Protein AF-A0A966C8M8-F1 (afdb_monomer)

Mean predicted aligned error: 7.71 Å

Solvent-accessible surface area (backbone atoms only — not comparable to full-atom values): 8480 Å² total; per-residue (Å²): 134,83,79,78,79,79,70,78,61,59,61,79,40,71,53,16,47,52,10,48,48,33,27,54,52,26,47,52,51,36,54,50,45,56,51,46,60,74,74,44,93,69,92,54,68,65,54,54,50,45,46,25,50,51,30,43,48,43,23,53,50,13,47,52,38,23,55,47,29,30,53,51,46,52,53,51,48,62,75,68,66,45,87,88,55,73,96,56,88,81,85,52,67,84,44,66,74,47,33,51,52,50,51,51,50,49,54,53,49,52,51,51,52,50,53,43,50,52,34,46,52,51,30,54,55,44,62,74,29,65,58,36,46,33,63,70,44,28,90,79,27,39,68,61,39,53,50,40,66,75,37,99,86,94

Sequence (154 aa):
MKRSDHTPPLFRNLTSYVGALLVLGGTVLLIAALISQMLFFRSNPYAGIVTFMVLPLFVGFGGVIFLWGMRRESVRRRRLGSDAVAAYPSLDLNVPRQRRRFAWAMVAGLFLVVVIGVAGYHGFLFTESVTFCGQLCHSVMQPEHTAYLASPHA

pLDDT: mean 85.56, std 13.19, range [36.56, 96.88]

Structure (mmCIF, N/CA/C/O backbone):
data_AF-A0A966C8M8-F1
#
_entry.id   AF-A0A966C8M8-F1
#
loop_
_atom_site.group_PDB
_atom_site.id
_atom_site.type_symbol
_atom_site.label_atom_id
_atom_site.label_alt_id
_atom_site.label_comp_id
_atom_site.label_asym_id
_atom_site.label_entity_id
_atom_site.label_seq_id
_atom_site.pdbx_PDB_ins_code
_atom_site.Cartn_x
_atom_site.Cartn_y
_atom_site.Cartn_z
_atom_site.occupancy
_atom_site.B_iso_or_equiv
_atom_site.auth_seq_id
_atom_site.auth_comp_id
_atom_site.auth_asym_id
_atom_site.auth_atom_id
_atom_site.pdbx_PDB_model_num
ATOM 1 N N . MET A 1 1 ? -20.103 2.763 44.205 1.00 36.56 1 MET A N 1
ATOM 2 C CA . MET A 1 1 ? -18.827 2.540 43.484 1.00 36.56 1 MET A CA 1
ATOM 3 C C . MET A 1 1 ? -19.137 1.748 42.213 1.00 36.56 1 MET A C 1
ATOM 5 O O . MET A 1 1 ? -19.360 0.549 42.290 1.00 36.56 1 MET A O 1
ATOM 9 N N . LYS A 1 2 ? -19.310 2.421 41.066 1.00 38.22 2 LYS A N 1
ATOM 10 C CA . LYS A 1 2 ? -19.693 1.773 39.797 1.00 38.22 2 LYS A CA 1
ATOM 11 C C . LYS A 1 2 ? -18.445 1.094 39.225 1.00 38.22 2 LYS A C 1
ATOM 13 O O . LYS A 1 2 ? -17.506 1.785 38.838 1.00 38.22 2 LYS A O 1
ATOM 18 N N . ARG A 1 3 ? -18.406 -0.241 39.250 1.00 38.84 3 ARG A N 1
ATOM 19 C CA . ARG A 1 3 ? -17.357 -1.049 38.614 1.00 38.84 3 ARG A CA 1
ATOM 20 C C . ARG A 1 3 ? -17.342 -0.657 37.135 1.00 38.84 3 ARG A C 1
ATOM 22 O O . ARG A 1 3 ? -18.351 -0.800 36.453 1.00 38.84 3 ARG A O 1
ATOM 29 N N . SER A 1 4 ? -16.263 -0.041 36.666 1.00 49.41 4 SER A N 1
ATOM 30 C CA . SER A 1 4 ? -16.111 0.288 35.254 1.00 49.41 4 SER A CA 1
ATOM 31 C C . SER A 1 4 ? -15.804 -1.009 34.519 1.00 49.41 4 SER A C 1
ATOM 33 O O . SER A 1 4 ? -14.644 -1.389 34.379 1.00 49.41 4 SER A O 1
ATOM 35 N N . ASP A 1 5 ? -16.848 -1.716 34.093 1.00 47.53 5 ASP A N 1
ATOM 36 C CA . ASP A 1 5 ? -16.711 -2.923 33.285 1.00 47.53 5 ASP A CA 1
ATOM 37 C C . ASP A 1 5 ? -15.945 -2.570 32.006 1.00 47.53 5 ASP A C 1
ATOM 39 O O . ASP A 1 5 ? -16.466 -1.998 31.048 1.00 47.53 5 ASP A O 1
ATOM 43 N N . HIS A 1 6 ? -14.639 -2.841 32.027 1.00 5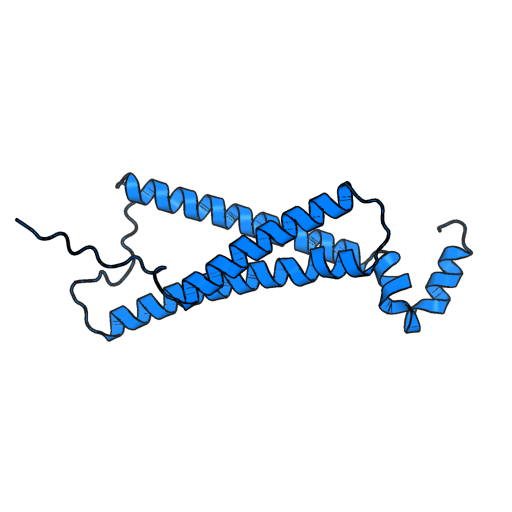9.03 6 HIS A N 1
ATOM 44 C CA . HIS A 1 6 ? -13.741 -2.657 30.899 1.00 59.03 6 HIS A CA 1
ATOM 45 C C . HIS A 1 6 ? -14.050 -3.741 29.876 1.00 59.03 6 HIS A C 1
ATOM 47 O O . HIS A 1 6 ? -13.384 -4.776 29.796 1.00 59.03 6 HIS A O 1
ATOM 53 N N . THR A 1 7 ? -15.084 -3.508 29.074 1.00 61.25 7 THR A N 1
ATOM 54 C CA . THR A 1 7 ? -15.359 -4.372 27.937 1.00 61.25 7 THR A CA 1
ATOM 55 C C . THR A 1 7 ? -14.147 -4.331 27.001 1.00 61.25 7 THR A C 1
ATOM 57 O O . THR A 1 7 ? -13.700 -3.232 26.648 1.00 61.25 7 THR A O 1
ATOM 60 N N . PRO A 1 8 ? -13.594 -5.486 26.586 1.00 66.38 8 PRO A N 1
ATOM 61 C CA . PRO A 1 8 ? -12.539 -5.545 25.585 1.00 66.38 8 PRO A CA 1
ATOM 62 C C . PRO A 1 8 ? -12.816 -4.639 24.386 1.00 66.38 8 PRO A C 1
ATOM 64 O O . PRO A 1 8 ? -13.943 -4.666 23.878 1.00 66.38 8 PRO A O 1
ATOM 67 N N . PRO A 1 9 ? -11.811 -3.944 23.834 1.00 72.88 9 PRO A N 1
ATOM 68 C CA . PRO A 1 9 ? -11.994 -3.271 22.557 1.00 72.88 9 PRO A CA 1
ATOM 69 C C . PRO A 1 9 ? -12.311 -4.284 21.439 1.00 72.88 9 PRO A C 1
ATOM 71 O O . PRO A 1 9 ? -11.905 -5.446 21.509 1.00 72.88 9 PRO A O 1
ATOM 74 N N . LEU A 1 10 ? -13.041 -3.857 20.400 1.00 72.88 10 LEU A N 1
ATOM 75 C CA . LEU A 1 10 ? -13.510 -4.740 19.314 1.00 72.88 10 LEU A CA 1
ATOM 76 C C . LEU A 1 10 ? -12.384 -5.376 18.488 1.00 72.88 10 LEU A C 1
ATOM 78 O O . LEU A 1 10 ? -12.573 -6.447 17.922 1.00 72.88 10 LEU A O 1
ATOM 82 N N . PHE A 1 11 ? -11.210 -4.745 18.441 1.00 73.69 11 PHE A N 1
ATOM 83 C CA . PHE A 1 11 ? -10.042 -5.295 17.754 1.00 73.69 11 PHE A CA 1
ATOM 84 C C . PHE A 1 11 ? -9.394 -6.468 18.510 1.00 73.69 11 PHE A C 1
ATOM 86 O O . PHE A 1 11 ? -8.520 -7.131 17.957 1.00 73.69 11 PHE A O 1
ATOM 93 N N . ARG A 1 12 ? -9.796 -6.745 19.763 1.00 80.50 12 ARG A N 1
ATOM 94 C CA . ARG A 1 12 ? -9.260 -7.847 20.581 1.00 80.50 12 ARG A CA 1
ATOM 95 C C . ARG A 1 12 ? -9.882 -9.181 20.167 1.00 80.50 12 ARG A C 1
ATOM 97 O O . ARG A 1 12 ? -10.660 -9.780 20.907 1.00 80.50 12 ARG A O 1
ATOM 104 N N . ASN A 1 13 ? -9.561 -9.614 18.956 1.00 85.75 13 ASN A N 1
ATOM 105 C CA . ASN A 1 13 ? -10.024 -10.855 18.351 1.00 85.75 13 ASN A CA 1
ATOM 106 C C . ASN A 1 13 ? -8.910 -11.408 17.441 1.00 85.75 13 ASN A C 1
ATOM 108 O O . ASN A 1 13 ? -8.232 -10.633 16.771 1.00 85.75 13 ASN A O 1
ATOM 112 N N . LEU A 1 14 ? -8.748 -12.737 17.391 1.00 88.19 14 LEU A N 1
ATOM 113 C CA . LEU A 1 14 ? -7.706 -13.405 16.598 1.00 88.19 14 LEU A CA 1
ATOM 114 C C . LEU A 1 14 ? -7.711 -12.974 15.122 1.00 88.19 14 LEU A C 1
ATOM 116 O O . LEU A 1 14 ? -6.661 -12.679 14.570 1.00 88.19 14 LEU A O 1
ATOM 120 N N . THR A 1 15 ? -8.884 -12.867 14.496 1.00 90.06 15 THR A N 1
ATOM 121 C CA . THR A 1 15 ? -9.013 -12.443 13.090 1.00 90.06 15 THR A CA 1
ATOM 122 C C . THR A 1 15 ? -8.555 -11.001 12.877 1.00 90.06 15 THR A C 1
ATOM 124 O O . THR A 1 15 ? -7.832 -10.731 11.924 1.00 90.06 15 THR A O 1
ATOM 127 N N . SER A 1 16 ? -8.882 -10.083 13.794 1.00 90.88 16 SER A N 1
ATOM 128 C CA . SER A 1 16 ? -8.356 -8.715 13.744 1.00 90.88 16 SER A CA 1
ATOM 129 C C . SER A 1 16 ? -6.850 -8.673 14.016 1.00 90.88 16 SER A C 1
ATOM 131 O O . SER A 1 16 ? -6.159 -7.898 13.371 1.00 90.88 16 SER A O 1
ATOM 133 N N . TYR A 1 17 ? -6.304 -9.523 14.891 1.00 92.00 17 TYR A N 1
ATOM 134 C CA . TYR A 1 17 ? -4.852 -9.603 15.093 1.00 92.00 17 TYR A CA 1
ATOM 135 C C . TYR A 1 17 ? -4.104 -10.133 13.868 1.00 92.00 17 TYR A C 1
ATOM 137 O O . TYR A 1 17 ? -3.081 -9.563 13.503 1.00 92.00 17 TYR A O 1
ATOM 145 N N . VAL A 1 18 ? -4.633 -11.158 13.194 1.00 94.38 18 VAL A N 1
ATOM 146 C CA . VAL A 1 18 ? -4.072 -11.663 11.931 1.00 94.38 18 VAL A CA 1
ATOM 147 C C . VAL A 1 18 ? -4.107 -10.575 10.857 1.00 94.38 18 VAL A C 1
ATOM 149 O O . VAL A 1 18 ? -3.092 -10.318 10.219 1.00 94.38 18 VAL A O 1
ATOM 152 N N . GLY A 1 19 ? -5.238 -9.878 10.704 1.00 93.94 19 GLY A N 1
ATOM 153 C CA . GLY A 1 19 ? -5.343 -8.752 9.771 1.00 93.94 19 GLY A CA 1
ATOM 154 C C . GLY A 1 19 ? -4.351 -7.629 10.088 1.00 93.94 19 GLY A C 1
ATOM 155 O O . GLY A 1 19 ? -3.659 -7.148 9.197 1.00 93.94 19 GLY A O 1
ATOM 156 N N . ALA A 1 20 ? -4.213 -7.257 11.365 1.00 93.94 20 ALA A N 1
ATOM 157 C CA . ALA A 1 20 ? -3.255 -6.241 11.801 1.00 93.94 20 ALA A CA 1
ATOM 158 C C . ALA A 1 20 ? -1.798 -6.659 11.546 1.00 93.94 20 ALA A C 1
ATOM 160 O O . ALA A 1 20 ? -1.001 -5.834 11.107 1.00 93.94 20 ALA A O 1
ATOM 161 N N . LEU A 1 21 ? -1.456 -7.930 11.782 1.00 96.00 21 LEU A N 1
ATOM 162 C CA . LEU A 1 21 ? -0.126 -8.472 11.503 1.00 96.00 21 LEU A CA 1
ATOM 163 C C . LEU A 1 21 ? 0.195 -8.410 10.006 1.00 96.00 21 LEU A C 1
ATOM 165 O O . LEU A 1 21 ? 1.288 -7.987 9.643 1.00 96.00 21 LEU A O 1
ATOM 169 N N . LEU A 1 22 ? -0.761 -8.777 9.148 1.00 96.19 22 LEU A N 1
ATOM 170 C CA . LEU A 1 22 ? -0.601 -8.700 7.694 1.00 96.19 22 LEU A CA 1
ATOM 171 C C . LEU A 1 22 ? -0.429 -7.258 7.211 1.00 96.19 22 LEU A C 1
ATOM 173 O O . LEU A 1 22 ? 0.449 -6.996 6.397 1.00 96.19 22 LEU A O 1
ATOM 177 N N . VAL A 1 23 ? -1.215 -6.316 7.739 1.00 96.50 23 VAL A N 1
ATOM 178 C CA . VAL A 1 23 ? -1.085 -4.892 7.395 1.00 96.50 23 VAL A CA 1
ATOM 179 C C . VAL A 1 23 ? 0.272 -4.350 7.822 1.00 96.50 23 VAL A C 1
ATOM 181 O O . VAL A 1 23 ? 0.977 -3.766 7.004 1.00 96.50 23 VAL A O 1
ATOM 184 N N . LEU A 1 24 ? 0.650 -4.534 9.089 1.00 95.12 24 LEU A N 1
ATOM 185 C CA . LEU A 1 24 ? 1.891 -3.979 9.628 1.00 95.12 24 LEU A CA 1
ATOM 186 C C . LEU A 1 24 ? 3.112 -4.639 8.986 1.00 95.12 24 LEU A C 1
ATOM 188 O O . LEU A 1 24 ? 3.981 -3.940 8.473 1.00 95.12 24 LEU A O 1
ATOM 192 N N . GLY A 1 25 ? 3.146 -5.972 8.957 1.00 95.94 25 GLY A N 1
ATOM 193 C CA . GLY A 1 25 ? 4.223 -6.733 8.330 1.00 95.94 25 GLY A CA 1
ATOM 194 C C . GLY A 1 25 ? 4.325 -6.448 6.834 1.00 95.94 25 GLY A C 1
ATOM 195 O O . GLY A 1 25 ? 5.407 -6.140 6.346 1.00 95.94 25 GLY A O 1
ATOM 196 N N . GLY A 1 26 ? 3.198 -6.456 6.118 1.00 95.81 26 GLY A N 1
ATOM 197 C CA . GLY A 1 26 ? 3.151 -6.154 4.688 1.00 95.81 26 GLY A CA 1
ATOM 198 C C . GLY A 1 26 ? 3.606 -4.731 4.369 1.00 95.81 26 GLY A C 1
ATOM 199 O O . GLY A 1 26 ? 4.368 -4.538 3.430 1.00 95.81 26 GLY A O 1
ATOM 200 N N . THR A 1 27 ? 3.215 -3.740 5.177 1.00 94.44 27 THR A N 1
ATOM 201 C CA . THR A 1 27 ? 3.624 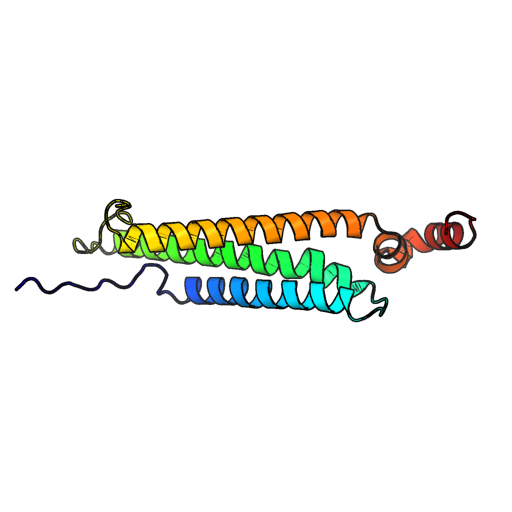-2.340 4.972 1.00 94.44 27 THR A CA 1
ATOM 202 C C . THR A 1 27 ? 5.115 -2.155 5.243 1.00 94.44 27 THR A C 1
ATOM 204 O O . THR A 1 27 ? 5.798 -1.488 4.472 1.00 94.44 27 THR A O 1
ATOM 207 N N . VAL A 1 28 ? 5.648 -2.774 6.303 1.00 95.25 28 VAL A N 1
ATOM 208 C CA . VAL A 1 28 ? 7.089 -2.746 6.602 1.00 95.25 28 VAL A CA 1
ATOM 209 C C . VAL A 1 28 ? 7.886 -3.403 5.477 1.00 95.25 28 VAL A C 1
ATOM 211 O O . VAL A 1 28 ? 8.863 -2.821 5.011 1.00 95.25 28 VAL A O 1
ATOM 214 N N . LEU A 1 29 ? 7.452 -4.573 5.002 1.00 95.25 29 LEU A N 1
ATOM 215 C CA . LEU A 1 29 ? 8.093 -5.263 3.883 1.00 95.25 29 LEU A CA 1
ATOM 216 C C . LEU A 1 29 ? 8.008 -4.455 2.587 1.00 95.25 29 LEU A C 1
ATOM 218 O O . LEU A 1 29 ? 8.988 -4.400 1.856 1.00 95.25 29 LEU A O 1
ATOM 222 N N . LEU A 1 30 ? 6.879 -3.796 2.320 1.00 93.94 30 LEU A N 1
ATOM 223 C CA . LEU A 1 30 ? 6.713 -2.925 1.158 1.00 93.94 30 LEU A CA 1
ATOM 224 C C . LEU A 1 30 ? 7.694 -1.750 1.199 1.00 93.94 30 LEU A C 1
ATOM 226 O O . LEU A 1 30 ? 8.404 -1.510 0.227 1.00 93.94 30 LEU A O 1
ATOM 230 N N . ILE A 1 31 ? 7.784 -1.052 2.332 1.00 91.56 31 ILE A N 1
ATOM 231 C CA . ILE A 1 31 ? 8.730 0.057 2.505 1.00 91.56 31 ILE A CA 1
ATOM 232 C C . ILE A 1 31 ? 10.174 -0.445 2.370 1.00 91.56 31 ILE A C 1
ATOM 234 O O . ILE A 1 31 ? 10.971 0.169 1.664 1.00 91.56 31 ILE A O 1
ATOM 238 N N . ALA A 1 32 ? 10.510 -1.578 2.990 1.00 92.31 32 ALA A N 1
ATOM 239 C CA . ALA A 1 32 ? 11.836 -2.179 2.876 1.00 92.31 32 ALA A CA 1
ATOM 240 C C . ALA A 1 32 ? 12.170 -2.573 1.428 1.00 92.31 32 ALA A C 1
ATOM 242 O O . ALA A 1 32 ? 13.289 -2.338 0.975 1.00 92.31 32 ALA A O 1
ATOM 243 N N . ALA A 1 33 ? 11.204 -3.118 0.686 1.00 90.44 33 ALA A N 1
ATOM 244 C CA . ALA A 1 33 ? 11.368 -3.477 -0.716 1.00 90.44 33 ALA A CA 1
ATOM 245 C C . ALA A 1 33 ? 11.607 -2.235 -1.591 1.00 90.44 33 ALA A C 1
ATOM 247 O O . ALA A 1 33 ? 12.558 -2.228 -2.373 1.00 90.44 33 ALA A O 1
ATOM 248 N N . LEU A 1 34 ? 10.839 -1.159 -1.388 1.00 88.62 34 LEU A N 1
ATOM 249 C CA . LEU A 1 34 ? 11.044 0.121 -2.079 1.00 88.62 34 LEU A CA 1
ATOM 250 C C . LEU A 1 34 ? 12.439 0.700 -1.806 1.00 88.62 34 LEU A C 1
ATOM 252 O O . LEU A 1 34 ? 13.144 1.086 -2.736 1.00 88.62 34 LEU A O 1
ATOM 256 N N . ILE A 1 35 ? 12.873 0.699 -0.542 1.00 89.44 35 ILE A N 1
ATOM 257 C CA . ILE A 1 35 ? 14.216 1.157 -0.159 1.00 89.44 35 ILE A CA 1
ATOM 258 C C . ILE A 1 35 ? 15.291 0.271 -0.801 1.00 89.44 35 ILE A C 1
ATOM 260 O O . ILE A 1 35 ? 16.280 0.780 -1.323 1.00 89.44 35 ILE A O 1
ATOM 264 N N . SER A 1 36 ? 15.100 -1.051 -0.809 1.00 87.94 36 SER A N 1
ATOM 265 C CA . SER A 1 36 ? 16.070 -1.978 -1.396 1.00 87.94 36 SER A CA 1
ATOM 266 C C . SER A 1 36 ? 16.279 -1.731 -2.892 1.00 87.94 36 SER A C 1
ATOM 268 O O . SER A 1 36 ? 17.413 -1.788 -3.358 1.00 87.94 36 SER A O 1
ATOM 270 N N . GLN A 1 37 ? 15.223 -1.377 -3.629 1.00 82.88 37 GLN A N 1
ATOM 271 C CA . GLN A 1 37 ? 15.315 -1.051 -5.054 1.00 82.88 37 GLN A CA 1
ATOM 272 C C . GLN A 1 37 ? 16.077 0.255 -5.313 1.00 82.88 37 GLN A C 1
ATOM 274 O O . GLN A 1 37 ? 16.699 0.393 -6.361 1.00 82.88 37 GLN A O 1
ATOM 279 N N . MET A 1 38 ? 16.064 1.196 -4.363 1.00 82.94 38 MET A N 1
ATOM 280 C CA . MET A 1 38 ? 16.851 2.432 -4.451 1.00 82.94 38 MET A CA 1
ATOM 281 C C . MET A 1 38 ? 18.329 2.217 -4.098 1.00 82.94 38 MET A C 1
ATOM 283 O O . MET A 1 38 ? 19.195 2.888 -4.649 1.00 82.94 38 MET A O 1
ATOM 287 N N . LEU A 1 39 ? 18.621 1.301 -3.169 1.00 85.31 39 LEU A N 1
ATOM 288 C CA . LEU A 1 39 ? 19.982 1.050 -2.679 1.00 85.31 39 LEU A CA 1
ATOM 289 C C . LEU A 1 39 ? 20.756 0.038 -3.531 1.00 85.31 39 LEU A C 1
ATOM 291 O O . LEU A 1 39 ? 21.976 0.141 -3.658 1.00 85.31 39 LEU A O 1
ATOM 295 N N . PHE A 1 40 ? 20.071 -0.958 -4.091 1.00 76.12 40 PHE A N 1
ATOM 296 C CA . PHE A 1 40 ? 20.695 -2.048 -4.829 1.00 76.12 40 PHE A CA 1
ATOM 297 C C . PHE A 1 40 ? 20.293 -1.980 -6.304 1.00 76.12 40 PHE A C 1
ATOM 299 O O . PHE A 1 40 ? 19.211 -2.417 -6.683 1.00 76.12 40 PHE A O 1
ATOM 306 N N . PHE A 1 41 ? 21.209 -1.518 -7.161 1.00 60.53 41 PHE A N 1
ATOM 307 C CA . PHE A 1 41 ? 21.062 -1.475 -8.628 1.00 60.53 41 PHE A CA 1
ATOM 308 C C . PHE A 1 41 ? 21.070 -2.865 -9.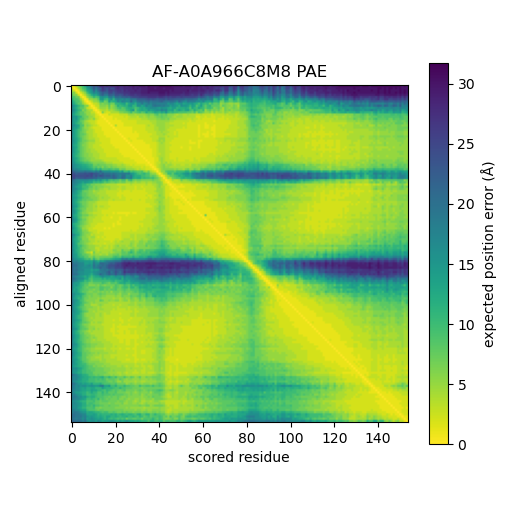302 1.00 60.53 41 PHE A C 1
ATOM 310 O O . PHE A 1 41 ? 21.566 -3.025 -10.416 1.00 60.53 41 PHE A O 1
ATOM 317 N N . ARG A 1 42 ? 20.579 -3.916 -8.633 1.00 62.06 42 ARG A N 1
ATOM 318 C CA . ARG A 1 42 ? 20.472 -5.245 -9.245 1.00 62.06 42 ARG A CA 1
ATOM 319 C C . ARG A 1 42 ? 19.165 -5.345 -10.026 1.00 62.06 42 ARG A C 1
ATOM 321 O O . ARG A 1 42 ? 18.083 -5.272 -9.449 1.00 62.06 42 ARG A O 1
ATOM 328 N N . SER A 1 43 ? 19.274 -5.573 -11.331 1.00 63.81 43 SER A N 1
ATOM 329 C CA . SER A 1 43 ? 18.153 -5.804 -12.240 1.00 63.81 43 SER A CA 1
ATOM 330 C C . SER A 1 43 ? 17.549 -7.198 -12.023 1.00 63.81 43 SER A C 1
ATOM 332 O O . SER A 1 43 ? 17.900 -8.163 -12.694 1.00 63.81 43 SER A O 1
ATOM 334 N N . ASN A 1 44 ? 16.637 -7.324 -11.056 1.00 82.50 44 ASN A N 1
ATOM 335 C CA . ASN A 1 44 ? 15.768 -8.495 -10.947 1.00 82.50 44 ASN A CA 1
ATOM 336 C C . ASN A 1 44 ? 14.348 -8.133 -11.427 1.00 82.50 44 ASN A C 1
ATOM 338 O O . ASN A 1 44 ? 13.635 -7.438 -10.698 1.00 82.50 44 ASN A O 1
ATOM 342 N N . PRO A 1 45 ? 13.904 -8.628 -12.598 1.00 83.56 45 PRO A N 1
ATOM 343 C CA . PRO A 1 45 ? 12.576 -8.328 -13.146 1.00 83.56 45 PRO A CA 1
ATOM 344 C C . PRO A 1 45 ? 11.430 -8.732 -12.212 1.00 83.56 45 PRO A C 1
ATOM 346 O O . PRO A 1 45 ? 10.399 -8.066 -12.154 1.00 83.56 45 PRO A O 1
ATOM 349 N N . TYR A 1 46 ? 11.626 -9.777 -11.403 1.00 88.56 46 TYR A N 1
ATOM 350 C CA . TYR A 1 46 ? 10.618 -10.267 -10.461 1.00 88.56 46 TYR A CA 1
ATOM 351 C C . TYR A 1 46 ? 10.457 -9.379 -9.225 1.00 88.56 46 TYR A C 1
ATOM 353 O O . TYR A 1 46 ? 9.411 -9.422 -8.575 1.00 88.56 46 TYR A O 1
ATOM 361 N N . ALA A 1 47 ? 11.454 -8.548 -8.899 1.00 88.69 47 ALA A N 1
ATOM 362 C CA . ALA A 1 47 ? 11.363 -7.646 -7.755 1.00 88.69 47 ALA A CA 1
ATOM 363 C C . ALA A 1 47 ? 10.210 -6.643 -7.925 1.00 88.69 47 ALA A C 1
ATOM 365 O O . ALA A 1 47 ? 9.507 -6.358 -6.962 1.00 88.69 47 ALA A O 1
ATOM 366 N N . GLY A 1 48 ? 9.959 -6.166 -9.151 1.00 88.75 48 GLY A N 1
ATOM 367 C CA . GLY A 1 48 ? 8.838 -5.267 -9.437 1.00 88.75 48 GLY A CA 1
ATOM 368 C C . GLY A 1 48 ? 7.472 -5.911 -9.183 1.00 88.75 48 GLY A C 1
ATOM 369 O O . GLY A 1 48 ? 6.621 -5.292 -8.549 1.00 88.75 48 GLY A O 1
ATOM 370 N N . ILE A 1 49 ? 7.286 -7.181 -9.571 1.00 90.69 49 ILE A N 1
ATOM 371 C CA . ILE A 1 49 ? 6.046 -7.929 -9.290 1.00 90.69 49 ILE A CA 1
ATOM 372 C C . ILE A 1 49 ? 5.815 -8.014 -7.778 1.00 90.69 49 ILE A C 1
ATOM 374 O O . ILE A 1 49 ? 4.728 -7.711 -7.281 1.00 90.69 49 ILE A O 1
ATOM 378 N N . VAL A 1 50 ? 6.842 -8.420 -7.028 1.00 92.25 50 VAL A N 1
ATOM 379 C CA . VAL A 1 50 ? 6.725 -8.594 -5.576 1.00 92.25 50 VAL A CA 1
ATOM 380 C C . VAL A 1 50 ? 6.402 -7.261 -4.897 1.00 92.25 50 VAL A C 1
ATOM 382 O O . VAL A 1 50 ? 5.468 -7.194 -4.095 1.00 92.25 50 VAL A O 1
ATOM 385 N N . THR A 1 51 ? 7.123 -6.197 -5.250 1.00 91.81 51 THR A N 1
ATOM 386 C CA . THR A 1 51 ? 6.986 -4.883 -4.611 1.00 91.81 51 THR A CA 1
ATOM 387 C C . THR A 1 51 ? 5.684 -4.176 -4.968 1.00 91.81 51 THR A C 1
ATOM 389 O O . THR A 1 51 ? 5.039 -3.628 -4.077 1.00 91.81 51 THR A O 1
ATOM 392 N N . PHE A 1 52 ? 5.284 -4.174 -6.243 1.00 91.75 52 PHE A N 1
ATOM 393 C CA . PHE A 1 52 ? 4.176 -3.337 -6.716 1.00 91.75 52 PHE A CA 1
ATOM 394 C C . PHE A 1 52 ? 2.844 -4.075 -6.877 1.00 91.75 52 PHE A C 1
ATOM 396 O O . PHE A 1 52 ? 1.805 -3.426 -6.954 1.00 91.75 52 PHE A O 1
ATOM 403 N N . MET A 1 53 ? 2.837 -5.412 -6.898 1.00 91.19 53 MET A N 1
ATOM 404 C CA . MET A 1 53 ? 1.599 -6.195 -7.013 1.00 91.19 53 MET A CA 1
ATOM 405 C C . MET A 1 53 ? 1.334 -7.040 -5.771 1.00 91.19 53 MET A C 1
ATOM 407 O O . MET A 1 53 ? 0.273 -6.930 -5.157 1.00 91.19 53 MET A O 1
ATOM 411 N N . VAL A 1 54 ? 2.303 -7.866 -5.367 1.00 94.62 54 VAL A N 1
ATOM 412 C CA . VAL A 1 54 ? 2.088 -8.860 -4.305 1.00 94.62 54 VAL A CA 1
ATOM 413 C C . VAL A 1 54 ? 1.966 -8.194 -2.934 1.00 94.62 54 VAL A C 1
ATOM 415 O O . VAL A 1 54 ? 0.970 -8.392 -2.238 1.00 94.62 54 VAL A O 1
ATOM 418 N N . LEU A 1 55 ? 2.948 -7.382 -2.534 1.00 94.81 55 LEU A N 1
ATOM 419 C CA . LEU A 1 55 ? 2.954 -6.750 -1.211 1.00 94.81 55 LEU A CA 1
ATOM 420 C C . LEU A 1 55 ? 1.755 -5.805 -0.975 1.00 94.81 55 LEU A C 1
ATOM 422 O O . LEU A 1 55 ? 1.120 -5.935 0.077 1.00 94.81 55 LEU A O 1
ATOM 426 N N . PRO A 1 56 ? 1.354 -4.927 -1.919 1.00 94.44 56 PRO A N 1
ATOM 427 C CA . PRO A 1 56 ? 0.156 -4.099 -1.766 1.00 94.44 56 PRO A CA 1
ATOM 428 C C . PRO A 1 56 ? -1.118 -4.924 -1.591 1.00 94.44 56 PRO A C 1
ATOM 430 O O . PRO A 1 56 ? -1.984 -4.551 -0.798 1.00 94.44 56 PRO A O 1
ATOM 433 N N . LEU A 1 57 ? -1.218 -6.071 -2.274 1.00 94.62 57 LEU A N 1
ATOM 434 C CA . LEU A 1 57 ? -2.355 -6.977 -2.142 1.00 94.62 57 LEU A CA 1
ATOM 435 C C . LEU A 1 57 ? -2.436 -7.569 -0.733 1.00 94.62 57 LEU A C 1
ATOM 437 O O . LEU A 1 57 ? -3.517 -7.577 -0.148 1.00 94.62 57 LEU A O 1
ATOM 441 N N . PHE A 1 58 ? -1.314 -7.992 -0.142 1.00 94.69 58 PHE A N 1
ATOM 442 C CA . PHE A 1 58 ? -1.290 -8.464 1.248 1.00 94.69 58 PHE A CA 1
ATOM 443 C C . PHE A 1 58 ? -1.665 -7.369 2.252 1.00 94.69 58 PHE A C 1
ATOM 445 O O . PHE A 1 58 ? -2.407 -7.642 3.198 1.00 94.69 58 PHE A O 1
ATOM 452 N N . VAL A 1 59 ? -1.206 -6.131 2.040 1.00 95.81 59 VAL A N 1
ATOM 453 C CA . VAL A 1 59 ? -1.572 -4.987 2.890 1.00 95.81 59 VAL A CA 1
ATOM 454 C C . VAL A 1 59 ? -3.070 -4.690 2.786 1.00 95.81 59 VAL A C 1
ATOM 456 O O . VAL A 1 59 ? -3.754 -4.602 3.808 1.00 95.81 59 VAL A O 1
ATOM 459 N N . GLY A 1 60 ? -3.606 -4.597 1.566 1.00 95.06 60 GLY A N 1
ATOM 460 C CA . GLY A 1 60 ? -5.030 -4.362 1.328 1.00 95.06 60 GLY A CA 1
ATOM 461 C C . GLY A 1 60 ? -5.906 -5.483 1.889 1.00 95.06 60 GLY A C 1
ATOM 462 O O . GLY A 1 60 ? -6.856 -5.225 2.631 1.00 95.06 60 GLY A O 1
ATOM 463 N N . PHE A 1 61 ? -5.549 -6.739 1.613 1.00 95.56 61 PHE A N 1
ATOM 464 C CA . PHE A 1 61 ? -6.265 -7.913 2.109 1.00 95.56 61 PHE A CA 1
ATOM 465 C C . PHE A 1 61 ? -6.208 -8.022 3.637 1.00 95.56 61 PHE A C 1
ATOM 467 O O . PHE A 1 61 ? -7.230 -8.268 4.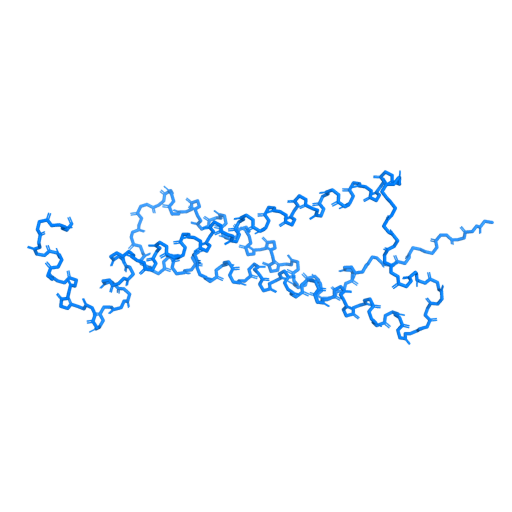279 1.00 95.56 61 PHE A O 1
ATOM 474 N N . GLY A 1 62 ? -5.050 -7.749 4.245 1.00 95.38 62 GLY A N 1
ATOM 475 C CA . GLY A 1 62 ? -4.905 -7.648 5.696 1.00 95.38 62 GLY A CA 1
ATOM 476 C C . GLY A 1 62 ? -5.833 -6.588 6.296 1.00 95.38 62 GLY A C 1
ATOM 477 O O . GLY A 1 62 ? -6.481 -6.841 7.314 1.00 95.38 62 GLY A O 1
ATOM 478 N N . GLY A 1 63 ? -5.967 -5.434 5.632 1.00 94.81 63 GLY A N 1
ATOM 479 C CA . GLY A 1 63 ? -6.889 -4.368 6.027 1.00 94.81 63 GLY A CA 1
ATOM 480 C C . GLY A 1 63 ? -8.351 -4.814 5.973 1.00 94.81 63 GLY A C 1
ATOM 481 O O . GLY A 1 63 ? -9.105 -4.598 6.926 1.00 94.81 63 GLY A O 1
ATOM 482 N N . VAL A 1 64 ? -8.741 -5.520 4.908 1.00 95.50 64 VAL A N 1
ATOM 483 C CA . VAL A 1 64 ? -10.082 -6.111 4.777 1.00 95.50 64 VAL A CA 1
ATOM 484 C C . VAL A 1 64 ? -10.346 -7.121 5.895 1.00 95.50 64 VAL A C 1
ATOM 486 O O . VAL A 1 64 ? -11.386 -7.033 6.551 1.00 95.50 64 VAL A O 1
ATOM 489 N N . ILE A 1 65 ? -9.404 -8.028 6.182 1.00 94.62 65 ILE A N 1
ATOM 490 C CA . ILE A 1 65 ? -9.518 -8.991 7.291 1.00 94.62 65 ILE A CA 1
ATOM 491 C C . ILE A 1 65 ? -9.641 -8.264 8.634 1.00 94.62 65 ILE A C 1
ATOM 493 O O . ILE A 1 65 ? -10.467 -8.647 9.465 1.00 94.62 65 ILE A O 1
ATOM 497 N N . PHE A 1 66 ? -8.855 -7.209 8.858 1.00 93.44 66 PHE A N 1
ATOM 498 C CA . PHE A 1 66 ? -8.886 -6.432 10.095 1.00 93.44 66 PHE A CA 1
ATOM 499 C C . PHE A 1 66 ? -10.275 -5.826 10.345 1.00 93.44 66 PHE A C 1
ATOM 501 O O . PHE A 1 66 ? -10.858 -6.023 11.421 1.00 93.44 66 PHE A O 1
ATOM 508 N N . LEU A 1 67 ? -10.832 -5.148 9.333 1.00 91.44 67 LEU A N 1
ATOM 509 C CA . LEU A 1 67 ? -12.170 -4.551 9.375 1.00 91.44 67 LEU A CA 1
ATOM 510 C C . LEU A 1 67 ? -13.267 -5.618 9.494 1.00 91.44 67 LEU A C 1
ATOM 512 O O . LEU A 1 67 ? -14.202 -5.461 10.285 1.00 91.44 67 LEU A O 1
ATOM 516 N N . TRP A 1 68 ? -13.132 -6.728 8.764 1.00 93.19 68 TRP A N 1
ATOM 517 C CA . TRP A 1 68 ? -14.051 -7.863 8.835 1.00 93.19 68 TRP A CA 1
ATOM 518 C C . TRP A 1 68 ? -14.073 -8.488 10.229 1.00 93.19 68 TRP A C 1
ATOM 520 O O . TRP A 1 68 ? -15.146 -8.743 10.774 1.00 93.19 68 TRP A O 1
ATOM 530 N N . GLY A 1 69 ? -12.906 -8.677 10.846 1.00 89.69 69 GLY A N 1
ATOM 531 C CA . GLY A 1 69 ? -12.780 -9.189 12.205 1.00 89.69 69 GLY A CA 1
ATOM 532 C C . GLY A 1 69 ? -13.498 -8.303 13.222 1.00 89.69 69 GLY A C 1
ATOM 533 O O . GLY A 1 69 ? -14.265 -8.807 14.046 1.00 89.69 69 GLY A O 1
ATOM 534 N N . MET A 1 70 ? -13.338 -6.980 13.118 1.00 87.31 70 MET A N 1
ATOM 535 C CA . MET A 1 70 ? -14.049 -6.036 13.986 1.00 87.31 70 MET A CA 1
ATOM 536 C C . MET A 1 70 ? -15.563 -6.070 13.755 1.00 87.31 70 MET A C 1
ATOM 538 O O . MET A 1 70 ? -16.331 -6.047 14.719 1.00 87.31 70 MET A O 1
ATOM 542 N N . ARG A 1 71 ? -16.010 -6.168 12.495 1.00 86.62 71 ARG A N 1
ATOM 543 C CA . ARG A 1 71 ? -17.436 -6.276 12.146 1.00 86.62 71 ARG A CA 1
ATOM 544 C C . ARG A 1 71 ? -18.048 -7.593 12.626 1.00 86.62 71 ARG A C 1
ATOM 546 O O . ARG A 1 71 ? -19.169 -7.606 13.121 1.00 86.62 71 ARG A O 1
ATOM 553 N N . ARG A 1 72 ? -17.324 -8.706 12.520 1.00 87.56 72 ARG A N 1
ATOM 554 C CA . ARG A 1 72 ? -17.781 -10.010 13.014 1.00 87.56 72 ARG A CA 1
ATOM 555 C C . ARG A 1 72 ? -17.917 -10.001 14.532 1.00 87.56 72 ARG A C 1
ATOM 557 O O . ARG A 1 72 ? -18.930 -10.467 15.048 1.00 87.56 72 ARG A O 1
ATOM 564 N N . GLU A 1 73 ? -16.933 -9.444 15.237 1.00 85.81 73 GLU A N 1
ATOM 565 C CA . GLU A 1 73 ? -16.973 -9.327 16.696 1.00 85.81 73 GLU A CA 1
ATOM 566 C C . GLU A 1 73 ? -18.104 -8.395 17.158 1.00 85.81 73 GLU A C 1
ATOM 568 O O . GLU A 1 73 ? -18.798 -8.714 18.124 1.00 85.81 73 GLU A O 1
ATOM 573 N N . SER A 1 74 ? -18.357 -7.293 16.437 1.00 80.81 74 SER A N 1
ATOM 574 C CA . SER A 1 74 ? -19.475 -6.390 16.741 1.00 80.81 74 SER A CA 1
ATOM 575 C C . SER A 1 74 ? -20.827 -7.091 16.591 1.00 80.81 74 SER A C 1
ATOM 577 O O . SER A 1 74 ? -21.661 -7.022 17.493 1.00 80.81 74 SER A O 1
ATOM 579 N N . VAL A 1 75 ? -21.027 -7.836 15.500 1.00 83.00 75 VAL A N 1
ATOM 580 C CA . VAL A 1 75 ? -22.258 -8.600 15.255 1.00 83.00 75 VAL A CA 1
ATOM 581 C C . VAL A 1 75 ? -22.417 -9.737 16.266 1.00 83.00 75 VAL A C 1
ATOM 583 O O . VAL A 1 75 ? -23.523 -9.957 16.757 1.00 83.00 75 VAL A O 1
ATOM 586 N N . ARG A 1 76 ? -21.332 -10.437 16.625 1.00 82.12 76 ARG A N 1
ATOM 587 C CA . ARG A 1 76 ? -21.361 -11.511 17.630 1.00 82.12 76 ARG A CA 1
ATOM 588 C C . ARG A 1 76 ? -21.839 -10.993 18.987 1.00 82.12 76 ARG A C 1
ATOM 590 O O . ARG A 1 76 ? -22.727 -11.598 19.578 1.00 82.12 76 ARG A O 1
ATOM 597 N N . ARG A 1 77 ? -21.297 -9.862 19.455 1.00 78.88 77 ARG A N 1
ATOM 598 C CA . ARG A 1 77 ? -21.684 -9.255 20.743 1.00 78.88 77 ARG A CA 1
ATOM 599 C C . ARG A 1 77 ? -23.136 -8.783 20.762 1.00 78.88 77 ARG A C 1
ATOM 601 O O . ARG A 1 77 ? -23.800 -8.955 21.776 1.00 78.88 77 ARG A O 1
ATOM 608 N N . ARG A 1 78 ? -23.647 -8.276 19.632 1.00 75.31 78 ARG A N 1
ATOM 609 C CA . ARG A 1 78 ? -25.072 -7.926 19.483 1.00 75.31 78 ARG A CA 1
ATOM 610 C C . ARG A 1 78 ? -25.986 -9.138 19.639 1.00 75.31 78 ARG A C 1
ATOM 612 O O . ARG A 1 78 ? -26.994 -9.053 20.325 1.00 75.31 78 ARG A O 1
ATOM 619 N N . ARG A 1 79 ? -25.637 -10.265 19.009 1.00 77.06 79 ARG A N 1
ATOM 620 C CA . ARG A 1 79 ? -26.449 -11.495 19.057 1.00 77.06 79 ARG A CA 1
ATOM 621 C C . ARG A 1 79 ? -26.463 -12.155 20.436 1.00 77.06 79 ARG A C 1
ATOM 623 O O . ARG A 1 79 ? -27.430 -12.823 20.761 1.00 77.06 79 ARG A O 1
ATOM 630 N N . LEU A 1 80 ? -25.408 -11.967 21.229 1.00 74.25 80 LEU A N 1
ATOM 631 C CA . LEU A 1 80 ? -25.279 -12.534 22.575 1.00 74.25 80 LEU A CA 1
ATOM 632 C C . LEU A 1 80 ? -26.010 -11.723 23.664 1.00 74.25 80 LEU A C 1
ATOM 634 O O . LEU A 1 80 ? -25.840 -12.026 24.840 1.00 74.25 80 LEU A O 1
ATOM 638 N N . GLY A 1 81 ? -26.802 -10.702 23.305 1.00 61.56 81 GLY A N 1
ATOM 639 C CA . GLY A 1 81 ? -27.689 -10.006 24.249 1.00 61.56 81 GLY A CA 1
ATOM 640 C C . GLY A 1 81 ? -26.968 -9.316 25.410 1.00 61.56 81 GLY A C 1
ATOM 641 O O . GLY A 1 81 ? -27.528 -9.167 26.488 1.00 61.56 81 GLY A O 1
ATOM 642 N N . SER A 1 82 ? -25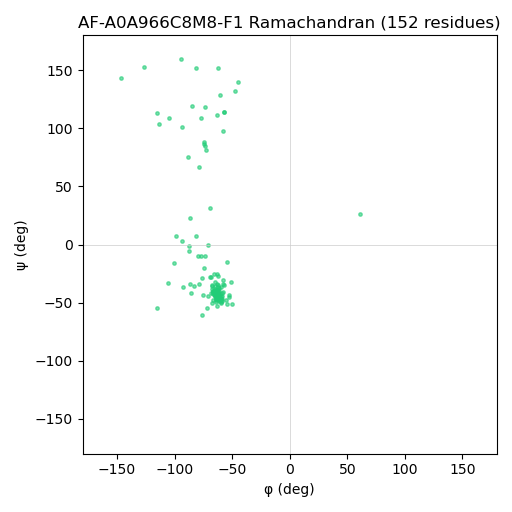.700 -8.931 25.234 1.00 58.12 82 SER A N 1
ATOM 643 C CA . SER A 1 82 ? -24.964 -8.223 26.280 1.00 58.12 82 SER A CA 1
ATOM 644 C C . SER A 1 82 ? -25.458 -6.776 26.370 1.00 58.12 82 SER A C 1
ATOM 646 O O . SER A 1 82 ? -24.854 -5.890 25.770 1.00 58.12 82 SER A O 1
ATOM 648 N N . ASP A 1 83 ? -26.513 -6.526 27.149 1.00 53.16 83 ASP A N 1
ATOM 649 C CA . ASP A 1 83 ? -27.040 -5.182 27.463 1.00 53.16 83 ASP A CA 1
ATOM 650 C C . ASP A 1 83 ? -25.975 -4.230 28.052 1.00 53.16 83 ASP A C 1
ATOM 652 O O . ASP A 1 83 ? -26.135 -3.012 28.056 1.00 53.16 83 ASP A O 1
ATOM 656 N N . ALA A 1 84 ? -24.836 -4.772 28.500 1.00 55.62 84 ALA A N 1
ATOM 657 C CA . ALA A 1 84 ? -23.673 -4.019 28.968 1.00 55.62 84 ALA A CA 1
ATOM 658 C C . ALA A 1 84 ? -22.763 -3.464 27.845 1.00 55.62 84 ALA A C 1
ATOM 660 O O . ALA A 1 84 ? -21.851 -2.686 28.128 1.00 55.62 84 ALA A O 1
ATOM 661 N N . VAL A 1 85 ? -22.957 -3.852 26.577 1.00 56.66 85 VAL A N 1
ATOM 662 C CA . VAL A 1 85 ? -22.094 -3.441 25.456 1.00 56.66 85 VAL A CA 1
ATOM 663 C C . VAL A 1 85 ? -22.896 -2.583 24.481 1.00 56.66 85 VAL A C 1
ATOM 665 O O . VAL A 1 85 ? -23.793 -3.075 23.805 1.00 56.66 85 VAL A O 1
ATOM 668 N N . ALA A 1 86 ? -22.547 -1.297 24.377 1.00 56.72 86 ALA A N 1
ATOM 669 C CA . ALA A 1 86 ? -23.194 -0.353 23.465 1.00 56.72 86 ALA A CA 1
ATOM 670 C C . ALA A 1 86 ? -23.339 -0.924 22.036 1.00 56.72 86 ALA A C 1
ATOM 672 O O . ALA A 1 86 ? -22.379 -1.443 21.459 1.00 56.72 86 ALA A O 1
ATOM 673 N N . ALA A 1 87 ? -24.542 -0.801 21.456 1.00 56.00 87 ALA A N 1
ATOM 674 C CA . ALA A 1 87 ? -24.902 -1.396 20.164 1.00 56.00 87 ALA A CA 1
ATOM 675 C C . ALA A 1 87 ? -23.974 -0.960 19.014 1.00 56.00 87 ALA A C 1
ATOM 677 O O . ALA A 1 87 ? -23.653 -1.755 18.127 1.00 56.00 87 ALA A O 1
ATOM 678 N N . TYR A 1 88 ? -23.502 0.285 19.047 1.00 59.81 88 TYR A N 1
ATOM 679 C CA . TYR A 1 88 ? -22.496 0.845 18.147 1.00 59.81 88 TYR A CA 1
ATOM 680 C C . TYR A 1 88 ? -21.367 1.464 18.978 1.00 59.81 88 TYR A C 1
ATOM 682 O O . TYR A 1 88 ? -21.620 1.889 20.108 1.00 59.81 88 TYR A O 1
ATOM 690 N N . PRO A 1 89 ? 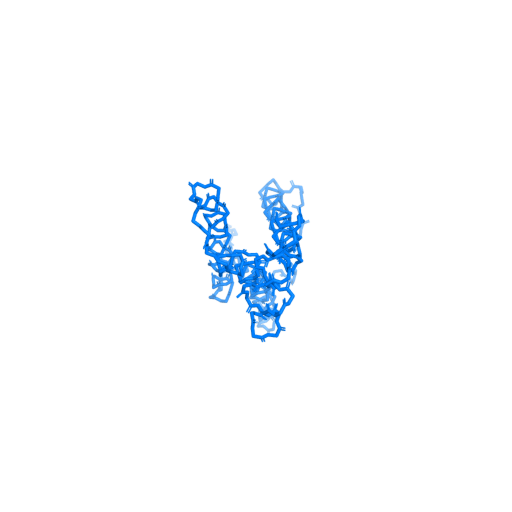-20.130 1.543 18.451 1.00 67.00 89 PRO A N 1
ATOM 691 C CA . PRO A 1 89 ? -19.104 2.355 19.091 1.00 67.00 89 PRO A CA 1
ATOM 692 C C . PRO A 1 89 ? -19.624 3.794 19.197 1.00 67.00 89 PRO A C 1
ATOM 694 O O . PRO A 1 89 ? -19.858 4.443 18.181 1.00 67.00 89 PRO A O 1
ATOM 697 N N . SER A 1 90 ? -19.845 4.278 20.420 1.00 72.56 90 SER A N 1
ATOM 698 C CA . SER A 1 90 ? -20.271 5.656 20.669 1.00 72.56 90 SER A CA 1
ATOM 699 C C . SER A 1 90 ? -19.166 6.583 20.182 1.00 72.56 90 SER A C 1
ATOM 701 O O . SER A 1 90 ? -18.087 6.538 20.764 1.00 72.56 90 SER A O 1
ATOM 703 N N . LEU A 1 91 ? -19.374 7.359 19.113 1.00 76.06 91 LEU A N 1
ATOM 704 C CA . LEU A 1 91 ? -18.364 8.272 18.568 1.00 76.06 91 LEU A CA 1
ATOM 705 C C . LEU A 1 91 ? -18.435 9.654 19.239 1.00 76.06 91 LEU A C 1
ATOM 707 O O . LEU A 1 91 ? -18.937 10.596 18.639 1.00 76.06 91 LEU A O 1
ATOM 711 N N . ASP A 1 92 ? -17.945 9.782 20.476 1.00 84.44 92 ASP A N 1
ATOM 712 C CA . ASP A 1 92 ? -17.897 11.073 21.175 1.00 84.44 92 ASP A CA 1
ATOM 713 C C . ASP A 1 92 ? -16.536 11.764 20.975 1.00 84.44 92 ASP A C 1
ATOM 715 O O . ASP A 1 92 ? -15.529 11.425 21.603 1.00 84.44 92 ASP A O 1
ATOM 719 N N . LEU A 1 93 ? -16.491 12.741 20.064 1.00 85.31 93 LEU A N 1
ATOM 720 C CA . LEU A 1 93 ? -15.286 13.528 19.774 1.00 85.31 93 LEU A CA 1
ATOM 721 C C . LEU A 1 93 ? -14.986 14.598 20.833 1.00 85.31 93 LEU A C 1
ATOM 723 O O . LEU A 1 93 ? -13.898 15.183 20.812 1.00 85.31 93 LEU A O 1
ATOM 727 N N . ASN A 1 94 ? -15.909 14.843 21.764 1.00 89.12 94 ASN A N 1
ATOM 728 C CA . ASN A 1 94 ? -15.686 15.756 22.876 1.00 89.12 94 ASN A CA 1
ATOM 729 C C . ASN A 1 94 ? -14.787 15.111 23.944 1.00 89.12 94 ASN A C 1
ATOM 731 O O . ASN A 1 94 ? -13.995 15.784 24.604 1.00 89.12 94 ASN A O 1
ATOM 735 N N . VAL A 1 95 ? -14.825 13.779 24.061 1.00 90.56 95 VAL A N 1
ATOM 736 C CA . VAL A 1 95 ? -13.940 13.029 24.957 1.00 90.56 95 VAL A CA 1
ATOM 737 C C . VAL A 1 95 ? -12.510 12.993 24.382 1.00 90.56 95 VAL A C 1
ATOM 739 O O . VAL A 1 95 ? -12.266 12.375 23.338 1.00 90.56 95 VAL A O 1
ATOM 742 N N . PRO A 1 96 ? -11.496 13.551 25.076 1.00 87.94 96 PRO A N 1
ATOM 743 C CA . PRO A 1 96 ? -10.148 13.720 24.520 1.00 87.94 96 PRO A CA 1
ATOM 744 C C . PRO A 1 96 ? -9.458 12.393 24.172 1.00 87.94 96 PRO A C 1
ATOM 746 O O . PRO A 1 96 ? -8.742 12.297 23.173 1.00 87.94 96 PRO A O 1
ATOM 749 N N . ARG A 1 97 ? -9.704 11.333 24.956 1.00 85.44 97 ARG A N 1
ATOM 750 C CA . ARG A 1 97 ? -9.174 9.984 24.679 1.00 85.44 97 ARG A CA 1
ATOM 751 C C . ARG A 1 97 ? -9.720 9.409 23.374 1.00 85.44 97 ARG A C 1
ATOM 753 O O . ARG A 1 97 ? -8.985 8.758 22.633 1.00 85.44 97 ARG A O 1
ATOM 760 N N . GLN A 1 98 ? -10.999 9.636 23.104 1.00 85.75 98 GLN A N 1
ATOM 761 C CA . GLN A 1 98 ? -11.665 9.128 21.919 1.00 85.75 98 GLN A CA 1
ATOM 762 C C . GLN A 1 98 ? -11.279 9.921 20.672 1.00 85.75 98 GLN A C 1
ATOM 764 O O . GLN A 1 98 ? -10.917 9.316 19.661 1.00 85.75 98 GLN A O 1
ATOM 769 N N . ARG A 1 99 ? -11.234 11.253 20.780 1.00 90.19 99 ARG A N 1
ATOM 770 C CA . ARG A 1 99 ? -10.721 12.138 19.730 1.00 90.19 99 ARG A CA 1
ATOM 771 C C . ARG A 1 99 ? -9.320 11.735 19.277 1.00 90.19 99 ARG A C 1
ATOM 773 O O . ARG A 1 99 ? -9.070 11.630 18.082 1.00 90.19 99 ARG A O 1
ATOM 780 N N . ARG A 1 100 ? -8.419 11.433 20.222 1.00 89.56 100 ARG A N 1
ATOM 781 C CA . ARG A 1 100 ? -7.048 11.001 19.905 1.00 89.56 100 ARG A CA 1
ATOM 782 C C . ARG A 1 100 ? -7.010 9.661 19.166 1.00 89.56 100 ARG A C 1
ATOM 784 O O . ARG A 1 100 ? -6.258 9.525 18.210 1.00 89.56 100 ARG A O 1
ATOM 791 N N . ARG A 1 101 ? -7.819 8.678 19.582 1.00 88.06 101 ARG A N 1
ATOM 792 C CA . ARG A 1 101 ? -7.910 7.370 18.903 1.00 88.06 101 ARG A CA 1
ATOM 793 C C . ARG A 1 101 ? -8.466 7.498 17.488 1.00 88.06 101 ARG A C 1
ATOM 795 O O . ARG A 1 101 ? -7.926 6.885 16.577 1.00 88.06 101 ARG A O 1
ATOM 802 N N . PHE A 1 102 ? -9.514 8.300 17.316 1.00 89.69 102 PHE A N 1
ATOM 803 C CA . PHE A 1 102 ? -10.098 8.575 16.007 1.00 89.69 102 PHE A CA 1
ATOM 804 C C . PHE A 1 102 ? -9.101 9.287 15.086 1.00 89.69 102 PHE A C 1
ATOM 806 O O . PHE A 1 102 ? -8.914 8.850 13.957 1.00 89.69 102 PHE A O 1
ATOM 813 N N . ALA A 1 103 ? -8.397 10.308 15.586 1.00 92.75 103 ALA A N 1
ATOM 814 C CA . ALA A 1 103 ? -7.362 11.006 14.826 1.00 92.75 103 ALA A CA 1
ATOM 815 C C . ALA A 1 103 ? -6.247 10.052 14.364 1.00 92.75 103 ALA A C 1
ATOM 817 O O . ALA A 1 103 ? -5.914 10.037 13.184 1.00 92.75 103 ALA A O 1
ATOM 818 N N . TRP A 1 104 ? -5.728 9.196 15.253 1.00 93.69 104 TRP A N 1
ATOM 819 C CA . TRP A 1 104 ? -4.726 8.193 14.875 1.00 93.69 104 TRP A CA 1
ATOM 820 C C . TRP A 1 104 ? -5.248 7.173 13.863 1.00 93.69 104 TRP A C 1
ATOM 822 O O . TRP A 1 104 ? -4.534 6.846 12.922 1.00 93.69 104 TRP A O 1
ATOM 832 N N . ALA A 1 105 ? -6.483 6.691 14.025 1.00 90.75 105 ALA A N 1
ATOM 833 C CA . ALA A 1 105 ? -7.093 5.770 13.070 1.00 90.75 105 ALA A CA 1
ATOM 834 C C . ALA A 1 105 ? -7.274 6.419 11.688 1.00 90.75 105 ALA A C 1
ATOM 836 O O . ALA A 1 105 ? -7.017 5.771 10.678 1.00 90.75 105 ALA A O 1
ATOM 837 N N . MET A 1 106 ? -7.661 7.697 11.645 1.00 94.12 106 MET A N 1
ATOM 838 C CA . MET A 1 106 ? -7.805 8.454 10.402 1.00 94.12 106 MET A CA 1
ATOM 839 C C . MET A 1 106 ? -6.453 8.668 9.718 1.00 94.12 106 MET A C 1
ATOM 841 O O . MET A 1 106 ? -6.324 8.389 8.532 1.00 94.12 106 MET A O 1
ATOM 845 N N . VAL A 1 107 ? -5.433 9.105 10.465 1.00 96.88 107 VAL A N 1
ATOM 846 C CA . VAL A 1 107 ? -4.075 9.303 9.934 1.00 96.88 107 VAL A CA 1
ATOM 847 C C . VAL A 1 107 ? -3.493 7.985 9.422 1.00 96.88 107 VAL A C 1
ATOM 849 O O . VAL A 1 107 ? -2.981 7.942 8.308 1.00 96.88 107 VAL A O 1
ATOM 852 N N . ALA A 1 108 ? -3.617 6.898 10.190 1.00 93.44 108 ALA A N 1
ATOM 853 C CA . ALA A 1 108 ? -3.147 5.578 9.772 1.00 93.44 108 ALA A CA 1
ATOM 854 C C . ALA A 1 108 ? -3.912 5.050 8.547 1.00 93.44 108 ALA A C 1
ATOM 856 O O . ALA A 1 108 ? -3.306 4.482 7.642 1.00 93.44 108 ALA A O 1
ATOM 857 N N . GLY A 1 109 ? -5.231 5.259 8.497 1.00 93.94 109 GLY A N 1
ATOM 858 C CA . GLY A 1 109 ? -6.062 4.882 7.354 1.00 93.94 109 GLY A CA 1
ATOM 859 C C . GLY A 1 109 ? -5.697 5.659 6.092 1.00 93.94 109 GLY A C 1
ATOM 860 O O . GLY A 1 109 ? -5.498 5.054 5.043 1.00 93.94 109 GLY A O 1
ATOM 861 N N . LEU A 1 110 ? -5.539 6.981 6.200 1.00 96.88 110 LEU A N 1
ATOM 862 C CA . LEU A 1 110 ? -5.112 7.830 5.090 1.00 96.88 110 LEU A CA 1
ATOM 863 C C . LEU A 1 110 ? -3.722 7.431 4.590 1.00 96.88 110 LEU A C 1
ATOM 865 O O . LEU A 1 110 ? -3.529 7.281 3.388 1.00 96.88 110 LEU A O 1
ATOM 869 N N . PHE A 1 111 ? -2.778 7.204 5.506 1.00 94.94 111 PHE A N 1
ATOM 870 C CA . PHE A 1 111 ? -1.446 6.714 5.166 1.00 94.94 111 PHE A CA 1
ATOM 871 C C . PHE A 1 111 ? -1.516 5.403 4.374 1.00 94.94 111 PHE A C 1
ATOM 873 O O . PHE A 1 111 ? -0.905 5.298 3.315 1.00 94.94 111 PHE A O 1
ATOM 880 N N . LEU A 1 112 ? -2.309 4.430 4.833 1.00 93.38 112 LEU A N 1
ATOM 881 C CA . LEU A 1 112 ? -2.469 3.148 4.146 1.00 93.38 112 LEU A CA 1
ATOM 882 C C . LEU A 1 112 ? -3.074 3.310 2.743 1.00 93.38 112 LEU A C 1
ATOM 884 O O . LEU A 1 112 ? -2.605 2.678 1.799 1.00 93.38 112 LEU A O 1
ATOM 888 N N . VAL A 1 113 ? -4.082 4.173 2.593 1.00 94.88 113 VAL A N 1
ATOM 889 C CA . VAL A 1 113 ? -4.694 4.479 1.289 1.00 94.88 113 VAL A CA 1
ATOM 890 C C . VAL A 1 113 ? -3.672 5.095 0.337 1.00 94.88 113 VAL A C 1
ATOM 892 O O . VAL A 1 113 ? -3.585 4.665 -0.809 1.00 94.88 113 VAL A O 1
ATOM 895 N N . VAL A 1 114 ? -2.869 6.054 0.807 1.00 95.19 114 VAL A N 1
ATOM 896 C CA . VAL A 1 114 ? -1.808 6.673 0.000 1.00 95.19 114 VAL A CA 1
ATOM 897 C C . VAL A 1 114 ? -0.763 5.638 -0.404 1.00 95.19 114 VAL A C 1
ATOM 899 O O . VAL A 1 114 ? -0.418 5.559 -1.577 1.00 95.19 114 VAL A O 1
ATOM 902 N N . VAL A 1 115 ? -0.297 4.809 0.532 1.00 91.81 115 VAL A N 1
ATOM 903 C CA . VAL A 1 115 ? 0.695 3.760 0.258 1.00 91.81 115 VAL A CA 1
ATOM 904 C C . VAL A 1 115 ? 0.191 2.780 -0.801 1.00 91.81 115 VAL A C 1
ATOM 906 O O . VAL A 1 115 ? 0.905 2.508 -1.764 1.00 91.81 115 VAL A O 1
ATOM 909 N N . ILE A 1 116 ? -1.041 2.281 -0.664 1.00 92.88 116 ILE A N 1
ATOM 910 C CA . ILE A 1 116 ? -1.635 1.364 -1.646 1.00 92.88 116 ILE A CA 1
ATOM 911 C C . ILE A 1 116 ? -1.842 2.069 -2.991 1.00 92.88 116 ILE A C 1
ATOM 913 O O . ILE A 1 116 ? -1.548 1.481 -4.028 1.00 92.88 116 ILE A O 1
ATOM 917 N N . GLY A 1 117 ? -2.310 3.320 -2.990 1.00 94.31 117 GLY A N 1
ATOM 918 C CA . GLY A 1 117 ? -2.526 4.097 -4.212 1.00 94.31 117 GLY A CA 1
ATOM 919 C C . GLY A 1 117 ? -1.232 4.345 -4.987 1.00 94.31 117 GLY A C 1
ATOM 920 O O . GLY A 1 117 ? -1.180 4.100 -6.190 1.00 94.31 117 GLY A O 1
ATOM 921 N N . VAL A 1 118 ? -0.165 4.754 -4.294 1.00 92.38 118 VAL A N 1
ATOM 922 C CA . VAL A 1 118 ? 1.166 4.944 -4.888 1.00 92.38 118 VAL A CA 1
ATOM 923 C C . VAL A 1 118 ? 1.718 3.616 -5.397 1.00 92.38 118 VAL A C 1
ATOM 925 O O . VAL A 1 118 ? 2.161 3.542 -6.541 1.00 92.38 118 VAL A O 1
ATOM 928 N N . ALA A 1 119 ? 1.656 2.549 -4.596 1.00 91.44 119 ALA A N 1
ATOM 929 C CA . ALA A 1 119 ? 2.148 1.243 -5.022 1.00 91.44 119 ALA A CA 1
ATOM 930 C C . ALA A 1 119 ? 1.377 0.702 -6.236 1.00 91.44 119 ALA A C 1
ATOM 932 O O . ALA A 1 119 ? 1.995 0.172 -7.152 1.00 91.44 119 ALA A O 1
ATOM 933 N N . GLY A 1 120 ? 0.055 0.897 -6.282 1.00 93.00 120 GLY A N 1
ATOM 934 C CA . GLY A 1 120 ? -0.779 0.538 -7.429 1.00 93.00 120 GLY A CA 1
ATOM 935 C C . GLY A 1 120 ? -0.444 1.349 -8.682 1.00 93.00 120 GLY A C 1
ATOM 936 O O . GLY A 1 120 ? -0.332 0.774 -9.762 1.00 93.00 120 GLY A O 1
ATOM 937 N N . TYR A 1 121 ? -0.208 2.657 -8.544 1.00 94.44 121 TYR A N 1
ATOM 938 C CA . TYR A 1 121 ? 0.239 3.507 -9.653 1.00 94.44 121 TYR A CA 1
ATOM 939 C C . TYR A 1 121 ? 1.598 3.057 -10.206 1.00 94.44 121 TYR A C 1
ATOM 941 O O . TYR A 1 121 ? 1.757 2.892 -11.414 1.00 94.44 121 TYR A O 1
ATOM 949 N N . HIS A 1 122 ? 2.563 2.776 -9.328 1.00 91.81 122 HIS A N 1
ATOM 950 C CA . HIS A 1 122 ? 3.845 2.207 -9.742 1.00 91.81 122 HIS A CA 1
ATOM 951 C C . HIS A 1 122 ? 3.703 0.798 -10.327 1.00 91.81 122 HIS A C 1
ATOM 953 O O . HIS A 1 122 ? 4.444 0.457 -11.240 1.00 91.81 122 HIS A O 1
ATOM 959 N N . GLY A 1 123 ? 2.744 -0.000 -9.854 1.00 93.12 123 GLY A N 1
ATOM 960 C CA . GLY A 1 123 ? 2.409 -1.298 -10.436 1.00 93.12 123 GLY A CA 1
ATOM 961 C C . GLY A 1 123 ? 1.918 -1.179 -11.873 1.00 93.12 123 GLY A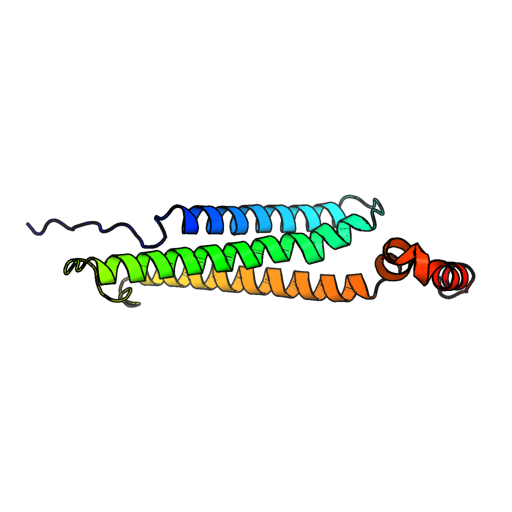 C 1
ATOM 962 O O . GLY A 1 123 ? 2.377 -1.930 -12.725 1.00 93.12 123 GLY A O 1
ATOM 963 N N . PHE A 1 124 ? 1.067 -0.193 -12.157 1.00 94.50 124 PHE A N 1
ATOM 964 C CA . PHE A 1 124 ? 0.626 0.117 -13.517 1.00 94.50 124 PHE A CA 1
ATOM 965 C C . PHE A 1 124 ? 1.787 0.585 -14.411 1.00 94.50 124 PHE A C 1
ATOM 967 O O . PHE A 1 124 ? 1.970 0.081 -15.515 1.00 94.50 124 PHE A O 1
ATOM 974 N N . LEU A 1 125 ? 2.638 1.493 -13.925 1.00 93.56 125 LEU A N 1
ATOM 975 C CA . LEU A 1 125 ? 3.829 1.904 -14.683 1.00 93.56 125 LEU A CA 1
ATOM 976 C C . LEU A 1 125 ? 4.805 0.743 -14.906 1.00 93.56 125 LEU A C 1
ATOM 978 O O . LEU A 1 125 ? 5.460 0.662 -15.942 1.00 93.56 125 LEU A O 1
ATOM 982 N N . PHE A 1 126 ? 4.903 -0.167 -13.939 1.00 92.00 126 PHE A N 1
ATOM 983 C CA . PHE A 1 126 ? 5.728 -1.356 -14.060 1.00 92.00 126 PHE A CA 1
ATOM 984 C C . PHE A 1 126 ? 5.201 -2.296 -15.148 1.00 92.00 126 PHE A C 1
ATOM 986 O O . PHE A 1 126 ? 6.013 -2.804 -15.918 1.00 92.00 126 PHE A O 1
ATOM 993 N N . THR A 1 127 ? 3.882 -2.481 -15.277 1.00 92.69 127 THR A N 1
ATOM 994 C CA . THR A 1 127 ? 3.307 -3.318 -16.347 1.00 92.69 127 THR A CA 1
ATOM 995 C C . THR A 1 127 ? 3.529 -2.760 -17.747 1.00 92.69 127 THR A C 1
ATOM 997 O O . THR A 1 127 ? 3.603 -3.535 -18.690 1.00 92.69 127 THR A O 1
ATOM 1000 N N . GLU A 1 128 ? 3.709 -1.447 -17.878 1.00 91.88 128 GLU A N 1
ATOM 1001 C CA . GLU A 1 128 ? 4.025 -0.779 -19.150 1.00 91.88 128 GLU A CA 1
ATOM 1002 C C . GLU A 1 128 ? 5.539 -0.722 -19.442 1.00 91.88 128 GLU A C 1
ATOM 1004 O O . GLU A 1 128 ? 5.971 -0.202 -20.469 1.00 91.88 128 GLU A O 1
ATOM 1009 N N . SER A 1 129 ? 6.384 -1.232 -18.540 1.00 91.50 129 SER A N 1
ATOM 1010 C CA . SER A 1 129 ? 7.838 -1.168 -18.703 1.00 91.50 129 SER A CA 1
ATOM 1011 C C . SER A 1 129 ? 8.382 -2.263 -19.626 1.00 91.50 129 SER A C 1
ATOM 1013 O O . SER A 1 129 ? 7.872 -3.386 -19.666 1.00 91.50 129 SER A O 1
ATOM 1015 N N . VAL A 1 130 ? 9.509 -1.981 -20.290 1.00 90.69 130 VAL A N 1
ATOM 1016 C CA . VAL A 1 130 ? 10.255 -2.972 -21.095 1.00 90.69 130 VAL A CA 1
ATOM 1017 C C . VAL A 1 130 ? 10.679 -4.175 -20.246 1.00 90.69 130 VAL A C 1
ATOM 1019 O O . VAL A 1 130 ? 10.653 -5.308 -20.716 1.00 90.69 130 VAL A O 1
ATOM 1022 N N . THR A 1 131 ? 10.998 -3.964 -18.966 1.00 89.62 131 THR A N 1
ATOM 1023 C CA . THR A 1 131 ? 11.309 -5.043 -18.018 1.00 89.62 131 THR A CA 1
ATOM 1024 C C . THR A 1 131 ? 10.144 -6.022 -17.874 1.00 89.62 131 THR A C 1
ATOM 1026 O O . THR A 1 131 ? 10.351 -7.233 -17.849 1.00 89.62 131 THR A O 1
ATOM 1029 N N . PHE A 1 132 ? 8.909 -5.526 -17.804 1.00 91.25 132 PHE A N 1
ATOM 1030 C CA . PHE A 1 132 ? 7.736 -6.387 -17.698 1.00 91.25 132 PHE A CA 1
ATOM 1031 C C . PHE A 1 132 ? 7.398 -7.038 -19.037 1.00 91.25 132 PHE A C 1
ATOM 1033 O O . PHE A 1 132 ? 7.474 -8.260 -19.170 1.00 91.25 132 PHE A O 1
ATOM 1040 N N . CYS A 1 133 ? 7.105 -6.230 -20.050 1.00 91.06 133 CYS A N 1
ATOM 1041 C CA . CYS A 1 133 ? 6.679 -6.732 -21.351 1.00 91.06 133 CYS A CA 1
ATOM 1042 C C . CYS A 1 133 ? 7.763 -7.583 -22.027 1.00 91.06 133 CYS A C 1
ATOM 1044 O O . CYS A 1 133 ? 7.470 -8.654 -22.543 1.00 91.06 133 CYS A O 1
ATOM 1046 N N . GLY A 1 134 ? 9.022 -7.155 -21.987 1.00 89.00 134 GLY A N 1
ATOM 1047 C CA . GLY A 1 134 ? 10.117 -7.814 -22.692 1.00 89.00 134 GLY A CA 1
ATOM 1048 C C . GLY A 1 134 ? 10.737 -9.004 -21.960 1.00 89.00 134 GLY A C 1
ATOM 1049 O O . GLY A 1 134 ? 11.115 -9.982 -22.603 1.00 89.00 134 GLY A O 1
ATOM 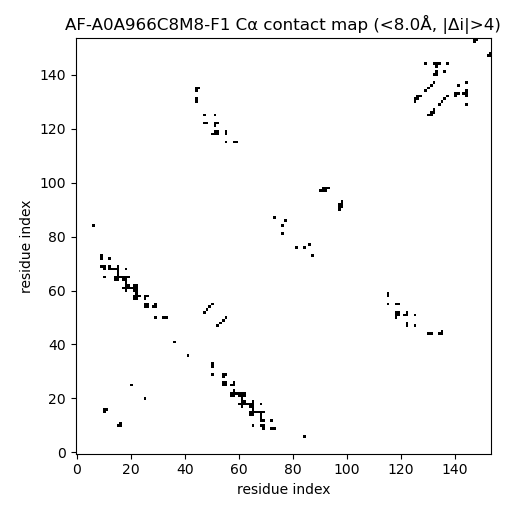1050 N N . GLN A 1 135 ? 10.834 -8.954 -20.626 1.00 88.75 135 GLN A N 1
ATOM 1051 C CA . GLN A 1 135 ? 11.548 -9.985 -19.853 1.00 88.75 135 GLN A CA 1
ATOM 1052 C C . GLN A 1 135 ? 10.609 -10.931 -19.093 1.00 88.75 135 GLN A C 1
ATOM 1054 O O . GLN A 1 135 ? 10.917 -12.119 -18.966 1.00 88.75 135 GLN A O 1
ATOM 1059 N N . LEU A 1 136 ? 9.455 -10.452 -18.612 1.00 90.00 136 LEU A N 1
ATOM 1060 C CA . LEU A 1 136 ? 8.485 -11.295 -17.900 1.00 90.00 136 LEU A CA 1
ATOM 1061 C C . LEU A 1 136 ? 7.523 -12.004 -18.863 1.00 90.00 136 LEU A C 1
ATOM 1063 O O . LEU A 1 136 ? 7.291 -13.200 -18.705 1.00 90.00 136 LEU A O 1
ATOM 1067 N N . CYS A 1 137 ? 7.034 -11.326 -19.906 1.00 88.75 137 CYS A N 1
ATOM 1068 C CA . CYS A 1 137 ? 6.217 -11.940 -20.967 1.00 88.75 137 CYS A CA 1
ATOM 1069 C C . CYS A 1 137 ? 7.058 -12.551 -22.105 1.00 88.75 137 CYS A C 1
ATOM 1071 O O . CYS A 1 137 ? 6.565 -12.708 -23.225 1.00 88.75 137 CYS A O 1
ATOM 1073 N N . HIS A 1 138 ? 8.323 -12.891 -21.827 1.00 86.56 138 HIS A N 1
ATOM 1074 C CA . HIS A 1 138 ? 9.346 -13.161 -22.838 1.00 86.56 138 HIS A CA 1
ATOM 1075 C C . HIS A 1 138 ? 8.934 -14.171 -23.910 1.00 86.56 138 HIS A C 1
ATOM 1077 O O . HIS A 1 138 ? 9.373 -14.016 -25.031 1.00 86.56 138 HIS A O 1
ATOM 1083 N N . SER A 1 139 ? 8.108 -15.186 -23.630 1.00 89.81 139 SER A N 1
ATOM 1084 C CA . SER A 1 139 ? 7.794 -16.210 -24.640 1.00 89.81 139 SER A CA 1
ATOM 1085 C C . SER A 1 139 ? 6.975 -15.655 -25.805 1.00 89.81 139 SER A C 1
ATOM 1087 O O . SER A 1 139 ? 7.161 -16.067 -26.945 1.00 89.81 139 SER A O 1
ATOM 1089 N N . VAL A 1 140 ? 6.086 -14.704 -25.519 1.00 93.12 140 VAL A N 1
ATOM 1090 C CA . VAL A 1 140 ? 5.218 -14.064 -26.514 1.00 93.12 140 VAL A CA 1
ATOM 1091 C C . VAL A 1 140 ? 5.870 -12.793 -27.047 1.00 93.12 140 VAL A C 1
ATOM 1093 O O . VAL A 1 140 ? 5.774 -12.500 -28.234 1.00 93.12 140 VAL A O 1
ATOM 1096 N N . MET A 1 141 ? 6.575 -12.062 -26.183 1.00 94.88 141 MET A N 1
ATOM 1097 C CA . MET A 1 141 ? 7.182 -10.772 -26.517 1.00 94.88 141 MET A CA 1
ATOM 1098 C C . MET A 1 141 ? 8.640 -10.869 -26.986 1.00 94.88 141 MET A C 1
ATOM 1100 O O . MET A 1 141 ? 9.249 -9.838 -27.255 1.00 94.88 141 MET A O 1
ATOM 1104 N N . GLN A 1 142 ? 9.217 -12.072 -27.120 1.00 93.12 142 GLN A N 1
ATOM 1105 C CA . GLN A 1 142 ? 10.598 -12.258 -27.582 1.00 93.12 142 GLN A CA 1
ATOM 1106 C C . GLN A 1 142 ? 10.926 -11.503 -28.878 1.00 93.12 142 GLN A C 1
ATOM 1108 O O . GLN A 1 142 ? 11.927 -10.784 -28.867 1.00 93.12 142 GLN A O 1
ATOM 1113 N N . PRO A 1 143 ? 10.136 -11.616 -29.972 1.00 94.75 143 PRO A N 1
ATOM 1114 C CA . PRO A 1 143 ? 10.472 -10.932 -31.219 1.00 94.75 143 PRO A CA 1
ATOM 1115 C C . PRO A 1 143 ? 10.498 -9.410 -31.036 1.00 94.75 143 PRO A C 1
ATOM 1117 O O . PRO A 1 143 ? 11.476 -8.767 -31.417 1.00 94.75 143 PRO A O 1
ATOM 1120 N N . GLU A 1 144 ? 9.498 -8.849 -30.358 1.00 93.38 144 GLU A N 1
ATOM 1121 C CA . GLU A 1 144 ? 9.401 -7.407 -30.111 1.00 93.38 144 GLU A CA 1
ATOM 1122 C C . GLU A 1 144 ? 10.515 -6.897 -29.193 1.00 93.38 144 GLU A C 1
ATOM 1124 O O . GLU A 1 144 ? 11.124 -5.866 -29.465 1.00 93.38 144 GLU A O 1
ATOM 1129 N N . HIS A 1 145 ? 10.858 -7.644 -28.140 1.00 94.12 145 HIS A N 1
ATOM 1130 C CA . HIS A 1 145 ? 11.967 -7.286 -27.258 1.00 94.12 145 HIS A CA 1
ATOM 1131 C C . HIS A 1 145 ? 13.311 -7.330 -27.999 1.00 94.12 145 HIS A C 1
ATOM 1133 O O . HIS A 1 145 ? 14.143 -6.446 -27.808 1.00 94.12 145 HIS A O 1
ATOM 1139 N N . THR A 1 146 ? 13.528 -8.307 -28.889 1.00 93.69 146 THR A N 1
ATOM 1140 C CA . THR A 1 146 ? 14.745 -8.340 -29.719 1.00 93.69 146 THR A CA 1
ATOM 1141 C C . THR A 1 146 ? 14.797 -7.206 -30.741 1.00 93.69 146 THR A C 1
ATOM 1143 O O . THR A 1 146 ? 15.864 -6.630 -30.939 1.00 93.69 146 THR A O 1
ATOM 1146 N N . ALA A 1 147 ? 13.661 -6.839 -31.345 1.00 94.06 147 ALA A N 1
ATOM 1147 C CA . ALA A 1 147 ? 13.571 -5.703 -32.259 1.00 94.06 147 ALA A CA 1
ATOM 1148 C C . ALA A 1 147 ? 13.812 -4.370 -31.533 1.00 94.06 147 ALA A C 1
ATOM 1150 O O . ALA A 1 147 ? 14.571 -3.541 -32.031 1.00 94.06 147 ALA A O 1
ATOM 1151 N N . TYR A 1 148 ? 13.243 -4.198 -30.332 1.00 93.19 148 TYR A N 1
ATOM 1152 C CA . TYR A 1 148 ? 13.497 -3.052 -29.454 1.00 93.19 148 TYR A CA 1
ATOM 1153 C C . TYR A 1 148 ? 14.995 -2.897 -29.182 1.00 93.19 148 TYR A C 1
ATOM 1155 O O . TYR A 1 148 ? 15.545 -1.835 -29.463 1.00 93.19 148 TYR A O 1
ATOM 1163 N N . LEU A 1 149 ? 15.669 -3.972 -28.751 1.00 93.75 149 LEU A N 1
ATOM 1164 C CA . LEU A 1 149 ? 17.112 -3.974 -28.471 1.00 93.75 149 LEU A CA 1
ATOM 1165 C C . LEU A 1 149 ? 17.986 -3.678 -29.703 1.00 93.75 149 LEU A C 1
ATOM 1167 O O . LEU A 1 149 ? 19.099 -3.184 -29.550 1.00 93.75 149 LEU A O 1
ATOM 1171 N N . ALA A 1 150 ? 17.510 -3.989 -30.912 1.00 94.44 150 ALA A N 1
ATOM 1172 C CA . ALA A 1 150 ? 18.208 -3.697 -32.166 1.00 94.44 150 ALA A CA 1
ATOM 1173 C C . ALA A 1 150 ? 17.907 -2.289 -32.724 1.00 94.44 150 ALA A C 1
ATOM 1175 O O . ALA A 1 150 ? 18.496 -1.884 -33.728 1.00 94.44 150 ALA A O 1
ATOM 1176 N N . SER A 1 151 ? 16.986 -1.549 -32.103 1.00 93.38 151 SER A N 1
ATOM 1177 C CA . SER A 1 151 ? 16.555 -0.219 -32.534 1.00 93.38 151 SER A CA 1
ATOM 1178 C C . SER A 1 151 ? 17.332 0.898 -31.814 1.00 93.38 151 SER A C 1
ATOM 1180 O O . SER A 1 151 ? 17.838 0.688 -30.714 1.00 93.38 151 SER A O 1
ATOM 1182 N N . PRO A 1 152 ? 17.379 2.126 -32.363 1.00 94.38 152 PRO A N 1
ATOM 1183 C CA . PRO A 1 152 ? 17.957 3.285 -31.672 1.00 94.38 152 PRO A CA 1
ATOM 1184 C C . PRO A 1 152 ? 17.103 3.792 -30.493 1.00 94.38 152 PRO A C 1
ATOM 1186 O O . PRO A 1 152 ? 17.470 4.779 -29.862 1.00 94.38 152 PRO A O 1
ATOM 1189 N N . HIS A 1 153 ? 15.959 3.157 -30.218 1.00 86.06 153 HIS A N 1
ATOM 1190 C CA . HIS A 1 153 ? 15.058 3.492 -29.11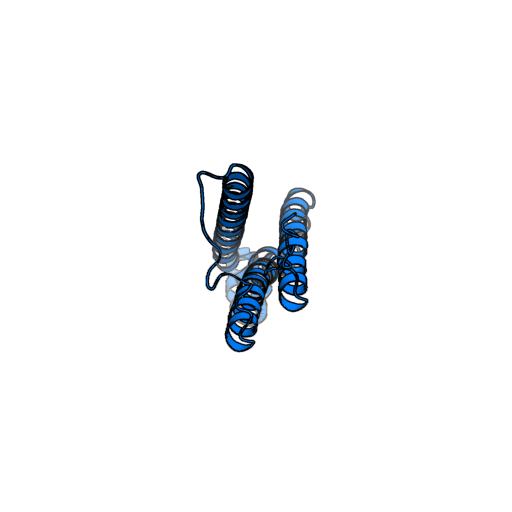4 1.00 86.06 153 HIS A CA 1
ATOM 1191 C C . HIS A 1 153 ? 15.249 2.589 -27.883 1.00 86.06 153 HIS A C 1
ATOM 1193 O O . HIS A 1 153 ? 14.443 2.682 -26.958 1.00 86.06 153 HIS A O 1
ATOM 1199 N N . ALA A 1 154 ? 16.277 1.728 -27.896 1.00 82.31 154 ALA A N 1
ATOM 1200 C CA . ALA A 1 154 ? 16.638 0.820 -26.809 1.00 82.31 154 ALA A CA 1
ATOM 1201 C C . ALA A 1 154 ? 17.148 1.534 -25.549 1.00 82.31 154 ALA A C 1
ATOM 1203 O O . ALA A 1 154 ? 17.958 2.480 -25.685 1.00 82.31 154 ALA A O 1
#

Foldseek 3Di:
DDDPPPDDDLCPFPQLVQLVCQQVVLLVVLVVLVVCVVVDVDDDLCSLCCNQPVSLVSNVVSPVSNVVSSVVSLVVCVVVPPPVDPNDPPQDCVPVVSVVVVVVVVVVVVVSVVSSVVSNVSSVVSCVDCSNQCVVVPVVCVVVNVVCVVDPND

Radius of gyration: 22.81 Å; Cα contacts (8 Å, |Δi|>4): 123; chains: 1; bounding box: 49×32×76 Å

Secondary structure (DSSP, 8-state):
---------TT-SHHHHHHHHHHHHHHHHHHHHHHHHHH-----HHHHHIIIIIHHHHHHHHHHHHHHHHHHHHHHHHHTT-TTS-SS----SSSHHHHHHHHHHHHHHHHHHHHHHHHHHHHHHHHTSHIIIIIISHHHHHHHHHHHHHSTT-